Protein AF-A0A958VDK6-F1 (afdb_monomer_lite)

pLDDT: mean 91.72, std 13.25, range [33.69, 98.44]

Secondary structure (DSSP, 8-state):
-HHHHHHHHHHT--TTTHHHHHHHTTTSSB-----HHHHHHHHHHHHHHHTTS-HHHHHHHHHHHHTSSBHHHHHHHHHHHHHHH-PPP---

Radius of gyration: 14.08 Å; chains: 1; bounding box: 27×28×43 Å

Structure (mmCIF, N/CA/C/O backbone):
data_AF-A0A958VDK6-F1
#
_entry.id   AF-A0A958VDK6-F1
#
loop_
_atom_site.group_PDB
_atom_site.id
_atom_site.type_symbol
_atom_site.label_atom_id
_atom_site.label_alt_id
_atom_site.label_comp_id
_atom_site.label_asym_id
_atom_site.label_entity_id
_atom_site.label_seq_id
_atom_site.pdbx_PDB_ins_code
_atom_site.Cartn_x
_atom_site.Cartn_y
_atom_site.Cartn_z
_atom_site.occupancy
_atom_site.B_iso_or_equiv
_atom_site.auth_seq_id
_atom_site.auth_comp_id
_atom_site.auth_asym_id
_atom_site.auth_atom_id
_atom_site.pdbx_PDB_model_num
ATOM 1 N N . MET A 1 1 ? -14.525 1.542 -0.174 1.00 92.94 1 MET A N 1
ATOM 2 C CA . MET A 1 1 ? -13.109 1.803 0.177 1.00 92.94 1 MET A CA 1
ATOM 3 C C . MET A 1 1 ? -12.156 1.013 -0.709 1.00 92.94 1 MET A C 1
ATOM 5 O O . MET A 1 1 ? -11.378 1.637 -1.412 1.00 92.94 1 MET A O 1
ATOM 9 N N . ILE A 1 2 ? -12.227 -0.325 -0.730 1.00 94.62 2 ILE A N 1
ATOM 10 C CA . ILE A 1 2 ? -11.309 -1.143 -1.544 1.00 94.62 2 ILE A CA 1
ATOM 11 C C . ILE A 1 2 ? -11.339 -0.770 -3.037 1.00 94.62 2 ILE A C 1
ATOM 13 O O . ILE A 1 2 ? -10.291 -0.511 -3.614 1.00 94.62 2 ILE A O 1
ATOM 17 N N . GLU A 1 3 ? -12.527 -0.598 -3.616 1.00 95.81 3 GLU A N 1
ATOM 18 C CA . GLU A 1 3 ? -12.700 -0.192 -5.020 1.00 95.81 3 GLU A CA 1
ATOM 19 C C . GLU A 1 3 ? -12.116 1.199 -5.312 1.00 95.81 3 GLU A C 1
ATOM 21 O O . GLU A 1 3 ? -11.479 1.403 -6.339 1.00 95.81 3 GLU A O 1
ATOM 26 N N . GLN A 1 4 ? -12.268 2.149 -4.383 1.00 96.25 4 GLN A N 1
ATOM 27 C CA . GLN A 1 4 ? -11.713 3.503 -4.520 1.00 96.25 4 GLN A CA 1
ATOM 28 C C . GLN A 1 4 ? -10.181 3.484 -4.487 1.00 96.25 4 GLN A C 1
ATOM 30 O O . GLN A 1 4 ? -9.533 4.161 -5.282 1.00 96.25 4 GLN A O 1
ATOM 35 N N . ILE A 1 5 ? -9.604 2.676 -3.591 1.00 96.88 5 ILE A N 1
ATOM 36 C CA . ILE A 1 5 ? -8.159 2.447 -3.538 1.00 96.88 5 ILE A CA 1
ATOM 37 C C . ILE A 1 5 ? -7.682 1.832 -4.852 1.00 96.88 5 ILE A C 1
ATOM 39 O O . ILE A 1 5 ? -6.698 2.304 -5.418 1.00 96.88 5 ILE A O 1
ATOM 43 N N . GLN A 1 6 ? -8.376 0.806 -5.350 1.00 96.69 6 GLN A N 1
ATOM 44 C CA . GLN A 1 6 ? -8.015 0.149 -6.601 1.00 96.69 6 GLN A CA 1
ATOM 45 C C . GLN A 1 6 ? -8.075 1.116 -7.783 1.00 96.69 6 GLN A C 1
ATOM 47 O O . GLN A 1 6 ? -7.083 1.194 -8.498 1.00 96.69 6 GLN A O 1
ATOM 52 N N . SER A 1 7 ? -9.156 1.889 -7.944 1.00 97.12 7 SER A N 1
ATOM 53 C CA . SER A 1 7 ? -9.273 2.889 -9.019 1.00 97.12 7 SER A CA 1
ATOM 54 C C . SER A 1 7 ? -8.111 3.876 -8.979 1.00 97.12 7 SER A C 1
ATOM 56 O O . SER A 1 7 ? -7.364 3.988 -9.944 1.00 97.12 7 SER A O 1
ATOM 58 N N . SER A 1 8 ? -7.870 4.502 -7.822 1.00 96.81 8 SER A N 1
ATOM 59 C CA . SER A 1 8 ? -6.819 5.514 -7.686 1.00 96.81 8 SER A CA 1
ATOM 60 C C . SER A 1 8 ? -5.412 4.956 -7.935 1.00 96.81 8 SER A C 1
ATOM 62 O O . SER A 1 8 ? -4.573 5.615 -8.551 1.00 96.81 8 SER A O 1
ATOM 64 N N . PHE A 1 9 ? -5.137 3.729 -7.485 1.00 97.19 9 PHE A N 1
ATOM 65 C CA . PHE A 1 9 ? -3.844 3.083 -7.709 1.00 97.19 9 PHE A CA 1
ATOM 66 C C . PHE A 1 9 ? -3.671 2.658 -9.173 1.00 97.19 9 PHE A C 1
ATOM 68 O O . PHE A 1 9 ? -2.591 2.833 -9.728 1.00 97.19 9 PHE A O 1
ATOM 75 N N . GLN A 1 10 ? -4.720 2.148 -9.820 1.00 96.75 10 GLN A N 1
ATOM 76 C CA . GLN A 1 10 ? -4.671 1.773 -11.236 1.00 96.75 10 GLN A CA 1
ATOM 77 C C . GLN A 1 10 ? -4.519 3.003 -12.144 1.00 96.75 10 GLN A C 1
ATOM 79 O O . GLN A 1 10 ? -3.742 2.963 -13.093 1.00 96.75 10 GLN A O 1
ATOM 84 N N . GLU A 1 11 ? -5.177 4.118 -11.822 1.00 97.19 11 GLU A N 1
ATOM 85 C CA . GLU A 1 11 ? -4.996 5.405 -12.512 1.00 97.19 11 GLU A CA 1
ATOM 86 C C . GLU A 1 11 ? -3.567 5.953 -12.374 1.00 97.19 11 GLU A C 1
ATOM 88 O O . GLU A 1 11 ? -3.067 6.625 -13.271 1.00 97.19 11 GLU A O 1
ATOM 93 N N . SER A 1 12 ? -2.888 5.622 -11.274 1.00 96.81 12 SER A N 1
ATOM 94 C CA . SER A 1 12 ? -1.505 6.036 -11.000 1.00 96.81 12 SER A CA 1
ATOM 95 C C . SER A 1 12 ? -0.456 5.040 -11.509 1.00 96.81 12 SER A C 1
ATOM 97 O O . SER A 1 12 ? 0.729 5.168 -11.190 1.00 96.81 12 SER A O 1
ATOM 99 N N . ARG A 1 13 ? -0.872 4.017 -12.264 1.00 97.19 13 ARG A N 1
ATOM 100 C CA . ARG A 1 13 ? 0.014 2.969 -12.773 1.00 97.19 13 ARG A CA 1
ATOM 101 C C . ARG A 1 13 ? 1.080 3.554 -13.698 1.00 97.19 13 ARG A C 1
ATOM 103 O O . ARG A 1 13 ? 0.780 4.297 -14.628 1.00 97.19 13 ARG A O 1
ATOM 110 N N . ASN A 1 14 ? 2.324 3.131 -13.498 1.00 97.62 14 ASN A N 1
ATOM 111 C CA . ASN A 1 14 ? 3.447 3.445 -14.366 1.00 97.62 14 ASN A CA 1
ATOM 112 C C . ASN A 1 14 ? 4.052 2.156 -14.968 1.00 97.62 14 ASN A C 1
ATOM 114 O O . ASN A 1 14 ? 4.887 1.501 -14.330 1.00 97.62 14 ASN A O 1
ATOM 118 N N . PRO A 1 15 ? 3.666 1.785 -16.204 1.00 96.31 15 PRO A N 1
ATOM 119 C CA . PRO A 1 15 ? 4.151 0.569 -16.854 1.00 96.31 15 PRO A CA 1
ATOM 120 C C . PRO A 1 15 ? 5.633 0.628 -17.250 1.00 96.31 15 PRO A C 1
ATOM 122 O O . PRO A 1 15 ? 6.229 -0.422 -17.467 1.00 96.31 15 PRO A O 1
ATOM 125 N N . GLU A 1 16 ? 6.248 1.811 -17.323 1.00 97.50 16 GLU A N 1
ATOM 126 C CA . GLU A 1 16 ? 7.682 1.940 -17.617 1.00 97.50 16 GLU A CA 1
ATOM 127 C C . GLU A 1 16 ? 8.541 1.578 -16.396 1.00 97.50 16 GLU A C 1
ATOM 129 O O . GLU A 1 16 ? 9.640 1.043 -16.529 1.00 97.50 16 GLU A O 1
ATOM 134 N N . ILE A 1 17 ? 8.030 1.843 -15.188 1.00 96.44 17 ILE A N 1
ATOM 135 C CA . ILE A 1 17 ? 8.750 1.621 -13.926 1.00 96.44 17 ILE A CA 1
ATOM 136 C C . ILE A 1 17 ? 8.445 0.239 -13.333 1.00 96.44 17 ILE A C 1
ATOM 138 O O . ILE A 1 17 ? 9.322 -0.359 -12.702 1.00 96.44 17 ILE A O 1
ATOM 142 N N . ALA A 1 18 ? 7.234 -0.288 -13.544 1.00 97.25 18 ALA A N 1
ATOM 143 C CA . ALA A 1 18 ? 6.800 -1.567 -12.979 1.00 97.25 18 ALA A CA 1
ATOM 144 C C . ALA A 1 18 ? 7.793 -2.728 -13.225 1.00 97.25 18 ALA A C 1
ATOM 146 O O . ALA A 1 18 ? 8.194 -3.347 -12.237 1.00 97.25 18 ALA A O 1
ATOM 147 N N . PRO A 1 19 ? 8.312 -2.978 -14.449 1.00 97.81 19 PRO A N 1
ATOM 148 C CA . PRO A 1 19 ? 9.235 -4.091 -14.695 1.00 97.81 19 PRO A CA 1
ATOM 149 C C . PRO A 1 19 ? 10.531 -4.005 -13.880 1.00 97.81 19 PRO A C 1
ATOM 151 O O . PRO A 1 19 ? 11.052 -5.017 -13.415 1.00 97.81 19 PRO A O 1
ATOM 154 N N . ALA A 1 20 ? 11.053 -2.794 -13.658 1.00 97.88 20 ALA A N 1
ATOM 155 C CA . ALA A 1 20 ? 12.253 -2.598 -12.850 1.00 97.88 20 ALA A CA 1
ATOM 156 C C . ALA A 1 20 ? 11.998 -2.915 -11.364 1.00 97.88 20 ALA A C 1
ATOM 158 O O . ALA A 1 20 ? 12.862 -3.471 -10.684 1.00 97.88 20 ALA A O 1
ATOM 159 N N . MET A 1 21 ? 10.803 -2.592 -10.859 1.00 97.56 21 MET A N 1
ATOM 160 C CA . MET A 1 21 ? 10.392 -2.910 -9.487 1.00 97.56 21 MET A CA 1
ATOM 161 C C . MET A 1 21 ? 10.129 -4.411 -9.298 1.00 97.56 21 MET A C 1
ATOM 163 O O . MET A 1 21 ? 10.539 -4.978 -8.282 1.00 97.56 21 MET A O 1
ATOM 167 N N . GLU A 1 22 ? 9.518 -5.066 -10.288 1.00 97.94 22 GLU A N 1
ATOM 168 C CA . GLU A 1 22 ? 9.340 -6.524 -10.316 1.00 97.94 22 GLU A CA 1
ATOM 169 C C . GLU A 1 22 ? 10.698 -7.238 -10.300 1.00 97.94 22 GLU A C 1
ATOM 171 O O . GLU A 1 22 ? 10.940 -8.089 -9.439 1.00 97.94 22 GLU A O 1
ATOM 176 N N . ALA A 1 23 ? 11.630 -6.820 -11.164 1.00 97.88 23 ALA A N 1
ATOM 177 C CA . ALA A 1 23 ? 12.977 -7.380 -11.236 1.00 97.88 23 ALA A CA 1
ATOM 178 C C . ALA A 1 23 ? 13.748 -7.223 -9.915 1.00 97.88 23 ALA A C 1
ATOM 180 O O . ALA A 1 23 ? 14.398 -8.169 -9.461 1.00 97.88 23 ALA A O 1
ATOM 181 N N . TYR A 1 24 ? 13.629 -6.067 -9.250 1.00 97.12 24 TYR A N 1
ATOM 182 C CA . TYR A 1 24 ? 14.206 -5.845 -7.920 1.00 97.12 24 TYR A CA 1
ATOM 183 C C . TYR A 1 24 ? 13.688 -6.858 -6.885 1.00 97.12 24 TYR A C 1
ATOM 185 O O . TYR A 1 24 ? 14.450 -7.353 -6.054 1.00 97.12 24 TYR A O 1
ATOM 193 N N . MET A 1 25 ? 12.410 -7.235 -6.978 1.00 96.69 25 MET A N 1
ATOM 194 C CA . MET A 1 25 ? 11.779 -8.263 -6.141 1.00 96.69 25 MET A CA 1
ATOM 195 C C . MET A 1 25 ? 11.924 -9.688 -6.695 1.00 96.69 25 MET A C 1
ATOM 197 O O . MET A 1 25 ? 11.171 -10.582 -6.301 1.00 96.69 25 MET A O 1
ATOM 201 N N . LYS A 1 26 ? 12.888 -9.921 -7.599 1.00 97.44 26 LYS A N 1
ATOM 202 C CA . LYS A 1 26 ? 13.137 -11.215 -8.260 1.00 97.44 26 LYS A CA 1
ATOM 203 C C . LYS A 1 26 ? 11.895 -11.782 -8.963 1.00 97.44 26 LYS A C 1
ATOM 205 O O . LYS A 1 26 ? 11.745 -12.996 -9.067 1.00 97.44 26 LYS A O 1
ATOM 210 N N . ASN A 1 27 ? 11.010 -10.903 -9.434 1.00 95.75 27 ASN A N 1
ATOM 211 C CA . ASN A 1 27 ? 9.754 -11.227 -10.114 1.00 95.75 27 ASN A CA 1
ATOM 212 C C . ASN A 1 27 ? 8.797 -12.112 -9.289 1.00 95.75 27 ASN A C 1
ATOM 214 O O . ASN A 1 27 ? 7.981 -12.839 -9.847 1.00 95.75 27 ASN A O 1
ATOM 218 N N . HIS A 1 28 ? 8.875 -12.058 -7.954 1.00 97.25 28 HIS A N 1
ATOM 219 C CA . HIS A 1 28 ? 7.932 -12.765 -7.075 1.00 97.25 28 HIS A CA 1
ATOM 220 C C . HIS A 1 28 ? 6.583 -12.053 -6.914 1.00 97.25 28 HIS A C 1
ATOM 222 O O . HIS A 1 28 ? 5.635 -12.653 -6.412 1.00 97.25 28 HIS A O 1
ATOM 228 N N . PHE A 1 29 ? 6.496 -10.782 -7.306 1.00 96.94 29 PHE A N 1
ATOM 229 C CA . PHE A 1 29 ? 5.297 -9.960 -7.175 1.00 96.94 29 PHE A CA 1
ATOM 230 C C . PHE A 1 29 ? 5.125 -9.097 -8.417 1.00 96.94 29 PHE A C 1
ATOM 232 O O . PHE A 1 29 ? 6.129 -8.650 -8.970 1.00 96.94 29 PHE A O 1
ATOM 239 N N . LYS A 1 30 ? 3.872 -8.819 -8.791 1.00 97.81 30 LYS A N 1
ATOM 240 C CA . LYS A 1 30 ? 3.552 -7.793 -9.787 1.00 97.81 30 LYS A CA 1
ATOM 241 C C . LYS A 1 30 ? 3.626 -6.405 -9.170 1.00 97.81 30 LYS A C 1
ATOM 243 O O . LYS A 1 30 ? 3.449 -6.259 -7.958 1.00 97.81 30 LYS A O 1
ATOM 248 N N . PHE A 1 31 ? 3.860 -5.393 -9.996 1.00 98.38 31 PHE A N 1
ATOM 249 C CA . PHE A 1 31 ? 3.847 -3.999 -9.560 1.00 98.38 31 PHE A CA 1
ATOM 250 C C . PHE A 1 31 ? 2.995 -3.120 -10.476 1.00 98.38 31 PHE A C 1
ATOM 252 O O . PHE A 1 31 ? 2.912 -3.320 -11.688 1.00 98.38 31 PHE A O 1
ATOM 259 N N . LEU A 1 32 ? 2.398 -2.087 -9.886 1.00 98.12 32 LEU A N 1
ATOM 260 C CA . LEU A 1 32 ? 1.797 -0.975 -10.620 1.00 98.12 32 LEU A CA 1
ATOM 261 C C . LEU A 1 32 ? 2.843 0.053 -11.063 1.00 98.12 32 LEU A C 1
ATOM 263 O O . LEU A 1 32 ? 2.561 0.859 -11.940 1.00 98.12 32 LEU A O 1
ATOM 267 N N . GLY A 1 33 ? 4.045 0.036 -10.488 1.00 97.94 33 GLY A N 1
ATOM 268 C CA . GLY A 1 33 ? 5.096 1.009 -10.785 1.00 97.94 33 GLY A CA 1
ATOM 269 C C . GLY A 1 33 ? 5.011 2.270 -9.922 1.00 97.94 33 GLY A C 1
ATOM 270 O O . GLY A 1 33 ? 5.567 3.303 -10.293 1.00 97.94 33 GLY A O 1
ATOM 271 N N . ILE A 1 34 ? 4.320 2.206 -8.778 1.00 97.56 34 ILE A N 1
ATOM 272 C CA . ILE A 1 34 ? 4.099 3.365 -7.906 1.00 97.56 34 ILE A CA 1
ATOM 273 C C . ILE A 1 34 ? 5.200 3.415 -6.847 1.00 97.56 34 ILE A C 1
ATOM 275 O O . ILE A 1 34 ? 5.325 2.540 -5.979 1.00 97.56 34 ILE A O 1
ATOM 279 N N . LYS A 1 35 ? 6.008 4.477 -6.879 1.00 95.81 35 LYS A N 1
ATOM 280 C CA . LYS A 1 35 ? 7.093 4.661 -5.911 1.00 95.81 35 LYS A CA 1
ATOM 281 C C . LYS A 1 35 ? 6.540 4.974 -4.524 1.00 95.81 3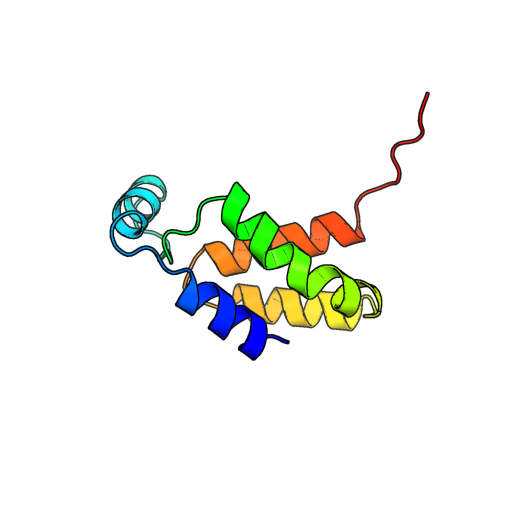5 LYS A C 1
ATOM 283 O O . LYS A 1 35 ? 5.409 5.407 -4.339 1.00 95.81 35 LYS A O 1
ATOM 288 N N . SER A 1 36 ? 7.371 4.765 -3.504 1.00 93.06 36 SER A N 1
ATOM 289 C CA . SER A 1 36 ? 6.955 4.970 -2.111 1.00 93.06 36 SER A CA 1
ATOM 290 C C . SER A 1 36 ? 6.446 6.385 -1.775 1.00 93.06 36 SER A C 1
ATOM 292 O O . SER A 1 36 ? 5.487 6.454 -1.007 1.00 93.06 36 SER A O 1
ATOM 294 N N . PRO A 1 37 ? 7.031 7.495 -2.280 1.00 94.06 37 PRO A N 1
ATOM 295 C CA . PRO A 1 37 ? 6.486 8.837 -2.052 1.00 94.06 37 PRO A CA 1
ATOM 296 C C . PRO A 1 37 ? 5.068 8.983 -2.614 1.00 94.06 37 PRO A C 1
ATOM 298 O O . PRO A 1 37 ? 4.155 9.298 -1.852 1.00 94.06 37 PRO A O 1
ATOM 301 N N . ASP A 1 38 ? 4.883 8.621 -3.883 1.00 95.38 38 ASP A N 1
ATOM 302 C CA . ASP A 1 38 ? 3.610 8.725 -4.604 1.00 95.38 38 ASP A CA 1
ATOM 303 C C . ASP A 1 38 ? 2.548 7.826 -3.961 1.00 95.38 38 ASP A C 1
ATOM 305 O O . ASP A 1 38 ? 1.444 8.266 -3.657 1.00 95.38 38 ASP A O 1
ATOM 309 N N . ARG A 1 39 ? 2.904 6.581 -3.609 1.00 95.69 39 ARG A N 1
ATOM 310 C CA . ARG A 1 39 ? 2.003 5.663 -2.894 1.00 95.69 39 ARG A CA 1
ATOM 311 C C . ARG A 1 39 ? 1.524 6.264 -1.576 1.00 95.69 39 ARG A C 1
ATOM 313 O O . ARG A 1 39 ? 0.351 6.147 -1.240 1.00 95.69 39 ARG A O 1
ATOM 320 N N . ARG A 1 40 ? 2.421 6.883 -0.798 1.00 92.81 40 ARG A N 1
ATOM 321 C CA . ARG A 1 40 ? 2.059 7.514 0.482 1.00 92.81 40 ARG A CA 1
ATOM 322 C C . ARG A 1 40 ? 1.190 8.746 0.276 1.00 92.81 40 ARG A C 1
ATOM 324 O O . ARG A 1 40 ? 0.327 9.001 1.108 1.00 92.81 40 ARG A O 1
ATOM 331 N N . GLU A 1 41 ? 1.426 9.508 -0.783 1.00 93.50 41 GLU A N 1
ATOM 332 C CA . GLU A 1 41 ? 0.583 10.637 -1.165 1.00 93.50 41 GLU A CA 1
ATOM 333 C C . GLU A 1 41 ? -0.827 10.179 -1.540 1.00 93.50 41 GLU A C 1
ATOM 335 O O . 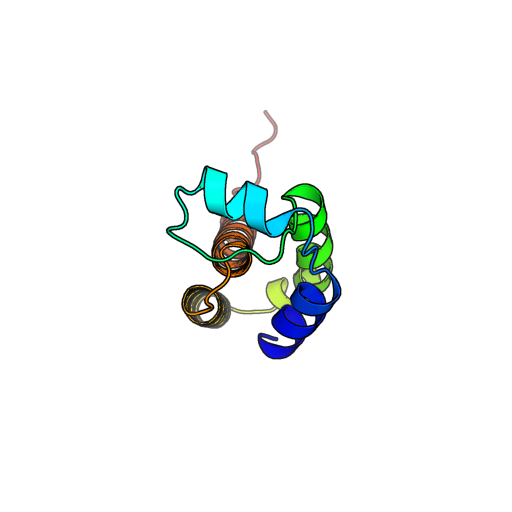GLU A 1 41 ? -1.782 10.628 -0.909 1.00 93.50 41 GLU A O 1
ATOM 340 N N . LEU A 1 42 ? -0.957 9.188 -2.426 1.00 93.75 42 LEU A N 1
ATOM 341 C CA . LEU A 1 42 ? -2.239 8.554 -2.744 1.00 93.75 42 LEU A CA 1
ATOM 342 C C . LEU A 1 42 ? -2.912 8.005 -1.488 1.00 93.75 42 LEU A C 1
ATOM 344 O O . LEU A 1 42 ? -4.104 8.183 -1.279 1.00 93.75 42 LEU A O 1
ATOM 348 N N . ALA A 1 43 ? -2.161 7.368 -0.595 1.00 90.88 43 ALA A N 1
ATOM 349 C CA . ALA A 1 43 ? -2.723 6.811 0.624 1.00 90.88 43 ALA A CA 1
ATOM 350 C C . ALA A 1 43 ? -3.316 7.895 1.553 1.00 90.88 43 ALA A C 1
ATOM 352 O O . ALA A 1 43 ? -4.298 7.634 2.255 1.00 90.88 43 ALA A O 1
ATOM 353 N N . ARG A 1 44 ? -2.756 9.117 1.567 1.00 90.62 44 ARG A N 1
ATOM 354 C CA . ARG A 1 44 ? -3.251 10.220 2.414 1.00 90.62 44 ARG A CA 1
ATOM 355 C C . ARG A 1 44 ? -4.688 10.609 2.088 1.00 90.62 44 ARG A C 1
ATOM 357 O O . ARG A 1 44 ? -5.391 11.017 3.010 1.00 90.62 44 ARG A O 1
ATOM 364 N N . GLN A 1 45 ? -5.140 10.433 0.844 1.00 92.69 45 GLN A N 1
ATOM 365 C CA . GLN A 1 45 ? -6.512 10.764 0.446 1.00 92.69 45 GLN A CA 1
ATOM 366 C C . GLN A 1 45 ? -7.559 9.920 1.197 1.00 92.69 45 GLN A C 1
ATOM 368 O O . GLN A 1 45 ? -8.650 10.397 1.493 1.00 92.69 45 GLN A O 1
ATOM 373 N N . PHE A 1 46 ? -7.202 8.690 1.587 1.00 93.25 46 PHE A N 1
ATOM 374 C CA . PHE A 1 46 ? -8.082 7.783 2.331 1.00 93.25 46 PHE A CA 1
ATOM 375 C C . PHE A 1 46 ? -7.978 7.973 3.850 1.00 93.25 46 PHE A C 1
ATOM 377 O O . PHE A 1 46 ? -8.870 7.572 4.595 1.00 93.25 46 PHE A O 1
ATOM 384 N N . GLY A 1 47 ? -6.901 8.605 4.327 1.00 90.19 47 GLY A N 1
ATOM 385 C CA . GLY A 1 47 ? -6.593 8.770 5.748 1.00 90.19 47 GLY A CA 1
ATOM 386 C C . GLY A 1 47 ? -7.728 9.371 6.595 1.00 90.19 47 GLY A C 1
ATOM 387 O O . GLY A 1 47 ? -8.023 8.804 7.647 1.00 90.19 47 GLY A O 1
ATOM 388 N N . PRO A 1 48 ? -8.381 10.478 6.186 1.00 90.81 48 PRO A N 1
ATOM 389 C CA . PRO A 1 48 ? -9.473 11.080 6.955 1.00 90.81 48 PRO A CA 1
ATOM 390 C C . PRO A 1 48 ? -10.656 10.139 7.202 1.00 90.81 48 PRO A C 1
ATOM 392 O O . PRO A 1 48 ? -11.240 10.168 8.283 1.00 90.81 48 PRO A O 1
ATOM 395 N N . GLU A 1 49 ? -10.994 9.299 6.224 1.00 92.62 49 GLU A N 1
ATOM 396 C CA . GLU A 1 49 ? -12.089 8.336 6.343 1.00 92.62 49 GLU A CA 1
ATOM 397 C C . GLU A 1 49 ? -11.663 7.119 7.170 1.00 92.62 49 GLU A C 1
ATOM 399 O O . GLU A 1 49 ? -12.344 6.748 8.122 1.00 92.62 49 GLU A O 1
ATOM 404 N N . LEU A 1 50 ? -10.473 6.574 6.898 1.00 92.50 50 LEU A N 1
ATOM 405 C CA . LEU A 1 5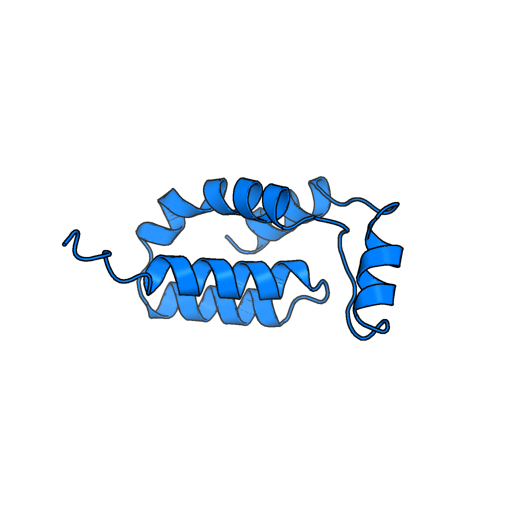0 ? -9.920 5.431 7.631 1.00 92.50 50 LEU A CA 1
ATOM 406 C C . LEU A 1 50 ? -9.700 5.715 9.124 1.00 92.50 50 LEU A C 1
ATOM 408 O O . LEU A 1 50 ? -9.760 4.800 9.937 1.00 92.50 50 LEU A O 1
ATOM 412 N N . ARG A 1 51 ? -9.472 6.974 9.518 1.00 89.88 51 ARG A N 1
ATOM 413 C CA . ARG A 1 51 ? -9.357 7.365 10.937 1.00 89.88 51 ARG A CA 1
ATOM 414 C C . ARG A 1 51 ? -10.655 7.206 11.728 1.00 89.88 51 ARG A C 1
ATOM 416 O O . ARG A 1 51 ? -10.591 7.142 12.951 1.00 89.88 51 ARG A O 1
ATOM 423 N N . LYS A 1 52 ? -11.808 7.174 11.057 1.00 91.94 52 LYS A N 1
ATOM 424 C CA . LYS A 1 52 ? -13.114 6.958 11.699 1.00 91.94 52 LYS A CA 1
ATOM 425 C C . LYS A 1 52 ? -13.402 5.475 11.927 1.00 91.94 52 LYS A C 1
ATOM 427 O O . LYS A 1 52 ? -14.302 5.149 12.692 1.00 91.94 52 LYS A O 1
ATOM 432 N N . TRP A 1 53 ? -12.668 4.597 11.245 1.00 94.50 53 TRP A N 1
ATOM 433 C CA . TRP A 1 53 ? -12.894 3.160 11.278 1.00 94.50 53 TRP A CA 1
ATOM 434 C C . TRP A 1 53 ? -12.326 2.550 12.556 1.00 94.50 53 TRP A C 1
ATOM 436 O O . TRP A 1 53 ? -11.276 2.951 13.069 1.00 94.50 53 TRP A O 1
ATOM 446 N N . ASN A 1 54 ? -13.018 1.541 13.064 1.00 93.38 54 ASN A N 1
ATOM 447 C CA . ASN A 1 54 ? -12.592 0.774 14.215 1.00 93.38 54 ASN A CA 1
ATOM 448 C C . ASN A 1 54 ? -11.469 -0.213 13.851 1.00 93.38 54 ASN A C 1
ATOM 450 O O . ASN A 1 54 ? -11.026 -0.348 12.707 1.00 93.38 54 ASN A O 1
ATOM 454 N N . GLN A 1 55 ? -10.974 -0.928 14.863 1.00 92.50 55 GLN A N 1
ATOM 455 C CA . GLN A 1 55 ? -9.871 -1.858 14.667 1.00 92.50 55 GLN A CA 1
ATOM 456 C C . GLN A 1 55 ? -10.170 -2.973 13.671 1.00 92.50 55 GLN A C 1
ATOM 458 O O . GLN A 1 55 ? -9.294 -3.278 12.862 1.00 92.50 55 GLN A O 1
ATOM 463 N N . GLN A 1 56 ? -11.351 -3.572 13.767 1.00 94.81 56 GLN A N 1
ATOM 464 C CA . GLN A 1 56 ? -11.731 -4.705 12.943 1.00 94.81 56 GLN A CA 1
ATOM 465 C C . GLN A 1 56 ? -11.883 -4.275 11.485 1.00 94.81 56 GLN A C 1
ATOM 467 O O . GLN A 1 56 ? -11.285 -4.893 10.615 1.00 94.81 56 GLN A O 1
ATOM 472 N N . GLU A 1 57 ? -12.548 -3.146 11.233 1.00 95.69 57 GLU A N 1
ATOM 473 C CA . GLU A 1 57 ? -12.722 -2.586 9.886 1.00 95.69 57 GLU A CA 1
ATOM 474 C C . GLU A 1 57 ? -11.376 -2.328 9.187 1.00 95.69 57 GLU A C 1
ATOM 476 O O . GLU A 1 57 ? -11.197 -2.643 8.008 1.00 95.69 57 GLU A O 1
ATOM 481 N N . LEU A 1 58 ? -10.389 -1.801 9.921 1.00 95.44 58 LEU A N 1
ATOM 482 C CA . LEU A 1 58 ? -9.044 -1.582 9.387 1.00 95.44 58 LEU A CA 1
ATOM 483 C C . LEU A 1 58 ? -8.300 -2.894 9.109 1.00 95.44 58 LEU A C 1
ATOM 485 O O . LEU A 1 58 ? -7.596 -2.986 8.103 1.00 95.44 58 LEU A O 1
ATOM 489 N N . ILE A 1 59 ? -8.449 -3.905 9.971 1.00 95.62 59 ILE A N 1
ATOM 490 C CA . ILE A 1 59 ? -7.863 -5.236 9.748 1.00 95.62 59 ILE A CA 1
ATOM 491 C C . ILE A 1 59 ? -8.498 -5.887 8.517 1.00 95.62 59 ILE A C 1
ATOM 493 O O . ILE A 1 59 ? -7.771 -6.382 7.655 1.00 95.62 59 ILE A O 1
ATOM 497 N N . ASP A 1 60 ? -9.821 -5.826 8.388 1.00 97.56 60 ASP A N 1
ATOM 498 C CA . ASP A 1 60 ? -10.558 -6.401 7.264 1.00 97.56 60 ASP A CA 1
ATOM 499 C C . ASP A 1 60 ? -10.153 -5.748 5.939 1.00 97.56 60 ASP A C 1
ATOM 501 O O . ASP A 1 60 ? -9.961 -6.442 4.938 1.00 97.56 60 ASP A O 1
ATOM 505 N N . LEU A 1 61 ? -9.949 -4.426 5.923 1.00 97.25 61 LEU A N 1
ATOM 506 C CA . LEU A 1 61 ? -9.397 -3.729 4.760 1.00 97.25 61 LEU A CA 1
ATOM 507 C C . LEU A 1 61 ? -7.968 -4.182 4.448 1.00 97.25 61 LEU A C 1
ATOM 509 O O . LEU A 1 61 ? -7.650 -4.452 3.292 1.00 97.25 61 LEU A O 1
ATOM 513 N N . CYS A 1 62 ? -7.103 -4.291 5.459 1.00 97.19 62 CYS A N 1
ATOM 514 C CA . CYS A 1 62 ? -5.727 -4.747 5.264 1.00 97.19 62 CYS A CA 1
ATOM 515 C C . CYS A 1 62 ? -5.676 -6.170 4.696 1.00 97.19 62 CYS A C 1
ATOM 517 O O . CYS A 1 62 ? -4.872 -6.434 3.807 1.00 97.19 62 CYS A O 1
ATOM 519 N N . LEU A 1 63 ? -6.552 -7.070 5.153 1.00 98.12 63 LEU A N 1
ATOM 520 C CA . LEU A 1 63 ? -6.669 -8.431 4.626 1.00 98.12 63 LEU A CA 1
ATOM 521 C C . LEU A 1 63 ? -7.179 -8.452 3.181 1.00 98.12 63 LEU A C 1
ATOM 523 O O . LEU A 1 63 ? -6.723 -9.278 2.393 1.00 98.12 63 LEU A O 1
ATOM 527 N N . GLN A 1 64 ? -8.095 -7.552 2.815 1.00 98.25 64 GLN A N 1
ATOM 528 C CA . GLN A 1 64 ? -8.538 -7.393 1.426 1.00 98.25 64 GLN A CA 1
ATOM 529 C C . GLN A 1 64 ? -7.397 -6.905 0.530 1.00 98.25 64 GLN A C 1
ATOM 531 O O . GLN A 1 64 ? -7.125 -7.524 -0.495 1.00 98.25 64 GLN A O 1
ATOM 536 N N . LEU A 1 65 ? -6.673 -5.864 0.953 1.00 98.00 65 LEU A N 1
ATOM 537 C CA . LEU A 1 65 ? -5.490 -5.360 0.250 1.00 98.00 65 LEU A CA 1
ATOM 538 C C . LEU A 1 65 ? -4.402 -6.430 0.115 1.00 98.00 65 LEU A C 1
ATOM 540 O O . LEU A 1 65 ? -3.723 -6.496 -0.904 1.00 98.00 65 LEU A O 1
ATOM 544 N N . TRP A 1 66 ? -4.255 -7.301 1.117 1.00 98.19 66 TRP A N 1
ATOM 545 C CA . TRP A 1 66 ? -3.241 -8.353 1.101 1.00 98.19 66 TRP A CA 1
ATOM 546 C C . TRP A 1 66 ? -3.459 -9.406 0.012 1.00 98.19 66 TRP A C 1
ATOM 548 O O . TRP A 1 66 ? -2.495 -10.027 -0.437 1.00 98.19 66 TRP A O 1
ATOM 558 N N . LYS A 1 67 ? -4.716 -9.600 -0.403 1.00 97.88 67 LYS A N 1
ATOM 559 C CA . LYS A 1 67 ? -5.121 -10.559 -1.438 1.00 97.88 67 LYS A CA 1
ATOM 560 C C . LYS A 1 67 ? -4.939 -10.030 -2.861 1.00 97.88 67 LYS A C 1
ATOM 562 O O . LYS A 1 67 ? -5.069 -10.814 -3.796 1.00 97.88 67 LYS A O 1
ATOM 567 N N . LEU A 1 68 ? -4.690 -8.732 -3.029 1.00 97.50 68 LEU A N 1
ATOM 568 C CA . LEU A 1 68 ? -4.472 -8.140 -4.346 1.00 97.50 68 LEU A CA 1
ATOM 569 C C . LEU A 1 68 ? -3.090 -8.513 -4.888 1.00 97.50 68 LEU A C 1
ATOM 571 O O . LEU A 1 68 ? -2.165 -8.802 -4.130 1.00 97.50 68 LEU A O 1
ATOM 575 N N . GLU A 1 69 ? -2.966 -8.550 -6.210 1.00 96.81 69 GLU A N 1
ATOM 576 C CA . GLU A 1 69 ? -1.798 -9.125 -6.874 1.00 96.81 69 GLU A CA 1
ATOM 577 C C . GLU A 1 69 ? -0.572 -8.204 -6.809 1.00 96.81 69 GLU A C 1
ATOM 579 O O . GLU A 1 69 ? 0.549 -8.660 -6.570 1.00 96.81 69 GLU A O 1
ATOM 584 N N . GLU A 1 70 ? -0.784 -6.903 -7.000 1.00 98.12 70 GLU A N 1
ATOM 585 C CA . GLU A 1 70 ? 0.285 -5.920 -7.076 1.00 98.12 70 GLU A CA 1
ATOM 586 C C . GLU A 1 70 ? 0.811 -5.515 -5.697 1.00 98.12 70 GLU A C 1
ATOM 588 O O . GLU A 1 70 ? 0.055 -5.207 -4.769 1.00 98.12 70 GLU A O 1
ATOM 593 N N . ARG A 1 71 ? 2.142 -5.473 -5.574 1.00 98.19 71 ARG A N 1
ATOM 594 C CA . ARG A 1 71 ? 2.843 -5.358 -4.294 1.00 98.19 71 ARG A CA 1
ATOM 595 C C . ARG A 1 71 ? 2.521 -4.071 -3.535 1.00 98.19 71 ARG A C 1
ATOM 597 O O . ARG A 1 71 ? 2.623 -4.013 -2.303 1.00 98.19 71 ARG A O 1
ATOM 604 N N . GLU A 1 72 ? 2.156 -3.017 -4.257 1.00 98.44 72 GLU A N 1
ATOM 605 C CA . GLU A 1 72 ? 1.794 -1.729 -3.682 1.00 98.44 72 GLU A CA 1
ATOM 606 C C . GLU A 1 72 ? 0.564 -1.803 -2.771 1.00 98.44 72 GLU A C 1
ATOM 608 O O . GLU A 1 72 ? 0.490 -1.022 -1.819 1.00 98.44 72 GLU A O 1
ATOM 613 N N . TYR A 1 73 ? -0.338 -2.769 -2.969 1.00 98.31 73 TYR A N 1
ATOM 614 C CA . TYR A 1 73 ? -1.490 -2.965 -2.089 1.00 98.31 73 TYR A CA 1
ATOM 615 C C . TYR A 1 73 ? -1.091 -3.533 -0.721 1.00 98.31 73 TYR A C 1
ATOM 617 O O . TYR A 1 73 ? -1.539 -3.020 0.308 1.00 98.31 73 TYR A O 1
ATOM 625 N N . GLN A 1 74 ? -0.180 -4.513 -0.660 1.00 98.31 74 GLN A N 1
ATOM 626 C CA . GLN A 1 74 ? 0.361 -4.988 0.621 1.00 98.31 74 GLN A CA 1
ATOM 627 C C . GLN A 1 74 ? 1.140 -3.876 1.330 1.00 98.31 74 GLN A C 1
ATOM 629 O O . GLN A 1 74 ? 1.055 -3.740 2.551 1.00 98.31 74 GLN A O 1
ATOM 634 N N . TYR A 1 75 ? 1.884 -3.050 0.587 1.00 97.31 75 TYR A N 1
ATOM 635 C CA . TYR A 1 75 ? 2.557 -1.897 1.183 1.00 97.31 75 TYR A CA 1
ATOM 636 C C . TYR A 1 75 ? 1.579 -0.868 1.741 1.00 97.31 75 TYR A C 1
ATOM 638 O O . TYR A 1 75 ? 1.822 -0.356 2.832 1.00 97.31 75 TYR A O 1
ATOM 646 N N . LEU A 1 76 ? 0.463 -0.613 1.057 1.00 96.94 76 LEU A N 1
ATOM 647 C CA . LEU A 1 76 ? -0.597 0.239 1.584 1.00 96.94 76 LEU A CA 1
ATOM 648 C C . LEU A 1 76 ? -1.193 -0.336 2.877 1.00 96.94 76 LEU A C 1
ATOM 650 O O . LEU A 1 76 ? -1.350 0.406 3.842 1.00 96.94 76 LEU A O 1
ATOM 654 N N . ALA A 1 77 ? -1.463 -1.644 2.937 1.00 96.44 77 ALA A N 1
ATOM 655 C CA . ALA A 1 77 ? -1.946 -2.295 4.157 1.00 96.44 77 ALA A CA 1
ATOM 656 C C . ALA A 1 77 ? -0.981 -2.078 5.337 1.00 96.44 77 ALA A C 1
ATOM 658 O O . ALA A 1 77 ? -1.393 -1.708 6.437 1.00 96.44 77 ALA A O 1
ATOM 659 N N . LEU A 1 78 ? 0.327 -2.229 5.100 1.00 94.81 78 LEU A N 1
ATOM 660 C CA . LEU A 1 78 ? 1.348 -1.947 6.112 1.00 94.81 78 LEU A CA 1
ATOM 661 C C . LEU A 1 78 ? 1.384 -0.468 6.511 1.00 94.81 78 LEU A C 1
ATOM 663 O O . LEU A 1 78 ? 1.568 -0.165 7.689 1.00 94.81 78 LEU A O 1
ATOM 667 N N . ASP A 1 79 ? 1.224 0.452 5.559 1.00 92.88 79 ASP A N 1
ATOM 668 C CA . ASP A 1 79 ? 1.1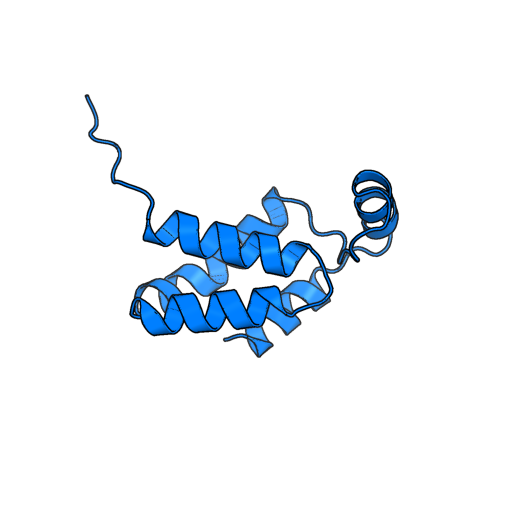82 1.890 5.831 1.00 92.88 79 ASP A CA 1
ATOM 669 C C . ASP A 1 79 ? -0.055 2.251 6.690 1.00 92.88 79 ASP A C 1
ATOM 671 O O . ASP A 1 79 ? 0.087 2.975 7.677 1.00 92.88 79 ASP A O 1
ATOM 675 N N . ILE A 1 80 ? -1.227 1.658 6.420 1.00 92.88 80 ILE A N 1
ATOM 676 C CA . ILE A 1 80 ? -2.457 1.816 7.223 1.00 92.88 80 ILE A CA 1
ATOM 677 C C . ILE A 1 80 ? -2.250 1.316 8.660 1.00 92.88 80 ILE A C 1
ATOM 679 O O . ILE A 1 80 ? -2.550 2.033 9.620 1.00 92.88 80 ILE A O 1
ATOM 683 N N . LEU A 1 81 ? -1.694 0.111 8.829 1.00 91.38 81 LEU A N 1
ATOM 684 C CA . LEU A 1 81 ? -1.394 -0.442 10.154 1.00 91.38 81 LEU A CA 1
ATOM 685 C C . LEU A 1 81 ? -0.403 0.446 10.914 1.00 91.38 81 LEU A C 1
A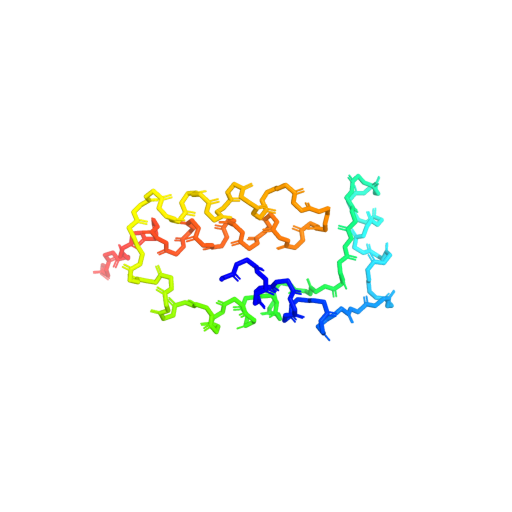TOM 687 O O . LEU A 1 81 ? -0.607 0.735 12.093 1.00 91.38 81 LEU A O 1
ATOM 691 N N . LYS A 1 82 ? 0.639 0.940 10.236 1.00 89.19 82 LYS A N 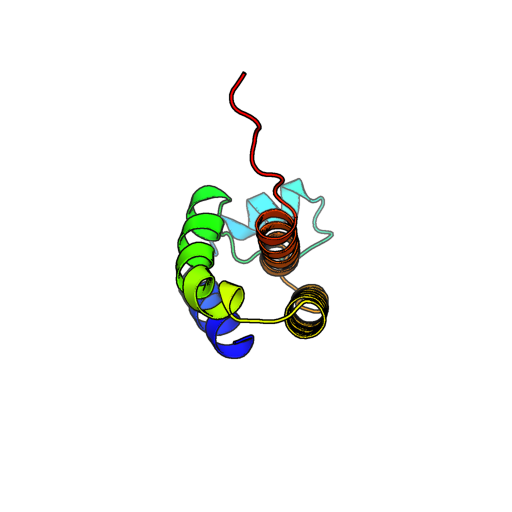1
ATOM 692 C CA . LYS A 1 82 ? 1.602 1.869 10.835 1.00 89.19 82 LYS A CA 1
ATOM 693 C C . LYS A 1 82 ? 0.937 3.151 11.304 1.00 89.19 82 LYS A C 1
ATOM 695 O O . LYS A 1 82 ? 1.283 3.612 12.379 1.00 89.19 82 LYS A O 1
ATOM 700 N N . TRP A 1 83 ? 0.009 3.734 10.549 1.00 86.88 83 TRP A N 1
ATOM 701 C CA . TRP A 1 83 ? -0.674 4.961 10.975 1.00 86.88 83 TRP A CA 1
ATOM 702 C C . TRP A 1 83 ? -1.512 4.763 12.225 1.00 86.88 83 TRP A C 1
ATOM 704 O O . TRP A 1 83 ? -1.513 5.628 13.095 1.00 86.88 83 TRP A O 1
ATOM 714 N N . LYS A 1 84 ? -2.185 3.618 12.324 1.00 81.81 84 LYS A N 1
ATOM 715 C CA . LYS A 1 84 ? -3.019 3.283 13.473 1.00 81.81 84 LYS A CA 1
ATOM 716 C C . LYS A 1 84 ? -2.200 3.022 14.740 1.00 81.81 84 LYS A C 1
ATOM 718 O O . LYS A 1 84 ? -2.601 3.435 15.820 1.00 81.81 84 LYS A O 1
ATOM 723 N N . TYR A 1 85 ? -1.063 2.337 14.607 1.00 81.06 85 TYR A N 1
ATOM 724 C CA . TYR A 1 85 ? -0.214 1.937 15.736 1.00 81.06 85 TYR A CA 1
ATOM 725 C C . TYR A 1 85 ? 1.027 2.818 15.918 1.00 81.06 85 TYR A C 1
ATOM 727 O O . TYR A 1 85 ? 1.914 2.477 16.705 1.00 81.06 85 TYR A O 1
ATOM 735 N N . LYS A 1 86 ? 1.120 3.954 15.214 1.00 75.50 86 LYS A N 1
ATOM 736 C CA . LYS A 1 86 ? 2.176 4.937 15.459 1.00 75.50 86 LYS A CA 1
ATOM 737 C C . LYS A 1 86 ? 1.951 5.491 16.864 1.00 75.50 86 LYS A C 1
ATOM 739 O O . LYS A 1 86 ? 1.022 6.266 17.074 1.00 75.50 86 LYS A O 1
ATOM 744 N N . LYS A 1 87 ? 2.786 5.081 17.825 1.00 50.00 87 LYS A N 1
ATOM 745 C CA . LYS A 1 87 ? 2.838 5.734 19.138 1.00 50.00 87 LYS A CA 1
ATOM 746 C C . LYS A 1 87 ? 3.027 7.243 18.909 1.00 50.00 87 LYS A C 1
ATOM 748 O O . LYS A 1 87 ? 3.831 7.594 18.032 1.00 50.00 87 LYS A O 1
ATOM 753 N N . PRO A 1 88 ? 2.337 8.126 19.656 1.00 51.28 88 PRO A N 1
ATOM 754 C CA . PRO A 1 88 ? 2.820 9.492 19.787 1.00 51.28 88 PRO A CA 1
ATOM 755 C C . PRO A 1 88 ? 4.291 9.382 20.195 1.00 51.28 88 PRO A C 1
ATOM 757 O O . PRO A 1 88 ? 4.623 8.598 21.084 1.00 51.28 88 PRO A O 1
ATOM 760 N N . GLN A 1 89 ? 5.185 10.045 19.468 1.00 47.38 89 GLN A N 1
ATOM 761 C CA . GLN A 1 89 ? 6.522 10.257 20.007 1.00 47.38 89 GLN A CA 1
ATOM 762 C C . GLN A 1 89 ? 6.289 11.110 21.258 1.00 47.38 89 GLN A C 1
ATOM 764 O O . GLN A 1 89 ? 5.675 12.169 21.139 1.00 47.38 89 GLN A O 1
ATOM 769 N N . GLU A 1 90 ? 6.652 10.609 22.438 1.00 41.66 90 GLU A N 1
ATOM 770 C CA . GLU A 1 90 ? 6.883 11.502 23.570 1.00 41.66 90 GLU A CA 1
ATOM 771 C C . GLU A 1 90 ? 8.018 12.424 23.110 1.00 41.66 90 GLU A C 1
ATOM 773 O O . GLU A 1 90 ? 9.078 11.951 22.699 1.00 41.66 90 GLU A O 1
ATOM 778 N N . GLU A 1 91 ? 7.717 13.716 22.988 1.00 40.25 91 GLU A N 1
ATOM 779 C CA . GLU A 1 91 ? 8.740 14.741 22.817 1.00 40.25 91 GLU A CA 1
ATOM 780 C C . GLU A 1 91 ? 9.494 14.810 24.153 1.00 40.25 91 GLU A C 1
ATOM 782 O O . GLU A 1 91 ? 8.910 15.239 25.149 1.00 40.25 91 GLU A O 1
ATOM 787 N N . ASP A 1 92 ? 10.733 14.307 24.178 1.00 33.69 92 ASP A N 1
ATOM 788 C CA . ASP A 1 92 ? 11.711 14.568 25.248 1.00 33.69 92 ASP A CA 1
ATOM 789 C C . ASP A 1 92 ? 12.255 16.004 25.147 1.00 33.69 92 ASP A C 1
ATOM 791 O O . ASP A 1 92 ? 12.568 16.444 24.010 1.00 33.69 92 ASP A O 1
#

Sequence (92 aa):
MIEQIQSSFQESRNPEIAPAMEAYMKNHFKFLGIKSPDRRELARQFGPELRKWNQQELIDLCLQLWKLEEREYQYLALDILKWKYKKPQEED

Foldseek 3Di:
DLVVLVVLLLVVADPVQQVVVCVVVVVPAGASNQDPVRLVVSLVVCVVVLVVDDPVVLVVCLVVLVPDGHPSSNVSNVVSVCVVPVDPPPDD